Protein AF-A0A1W9H5D0-F1 (afdb_monomer_lite)

Radius of gyration: 13.07 Å; chains: 1; bounding box: 33×30×26 Å

Sequence (103 aa):
MDMHDYDAFMEFVRCRHQYDGGDLEDLYRASGFFLEDDPEKYLEVLRYFNITKREMESFLLM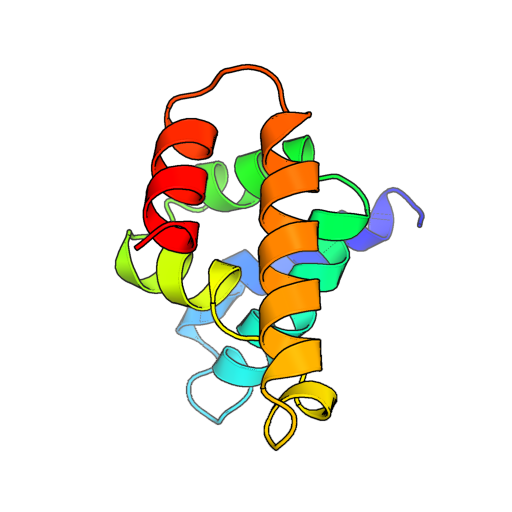LPLSTIDNIDLKKAEINKRITLLQSVKDSELKIQALEMLKK

Secondary structure (DSSP, 8-state):
--HHHHHHHHHHHHTGGG-TTTHHHHHHHHTHHHHHH-HHHHHHHHHHTT--HHHHHHHHH---GGGTT-HHHHHHHHHHHHHHHHHSPP-HHHHHHHHHHT-

Foldseek 3Di:
DDPVVVVVLLVCLLCLVVCPPCVNLVNLAVLLVVCVVAVQVSLVSCVVSVPDLVSLLSNLQSHHPVCVPPPVVSVVSLVSSLVSLVPHPDDPSSVSSNVSSVD

Structure (mmCIF, N/CA/C/O backbone):
data_AF-A0A1W9H5D0-F1
#
_entry.id   AF-A0A1W9H5D0-F1
#
loop_
_atom_site.group_PDB
_atom_site.id
_atom_site.type_symbol
_atom_site.label_atom_id
_atom_site.label_alt_id
_atom_site.label_comp_id
_atom_site.label_asym_id
_atom_site.label_entity_id
_atom_site.label_seq_id
_atom_site.pdbx_PDB_ins_code
_atom_site.Cartn_x
_atom_site.Cartn_y
_atom_site.Cartn_z
_atom_site.occupancy
_atom_site.B_iso_or_equiv
_atom_site.auth_seq_id
_atom_site.auth_comp_id
_atom_site.auth_asym_id
_atom_site.auth_atom_id
_atom_site.pdbx_PDB_model_num
ATOM 1 N N . MET A 1 1 ? -8.890 -11.166 -11.915 1.00 49.50 1 MET A N 1
ATOM 2 C CA . MET A 1 1 ? -8.057 -11.745 -10.855 1.00 49.50 1 MET A CA 1
ATOM 3 C C . MET A 1 1 ? -8.967 -12.662 -10.060 1.00 49.50 1 MET A C 1
ATOM 5 O O . MET A 1 1 ? -10.089 -12.259 -9.767 1.00 49.50 1 MET A O 1
ATOM 9 N N . ASP A 1 2 ? -8.589 -13.928 -9.919 1.00 50.34 2 ASP A N 1
ATOM 10 C CA . ASP A 1 2 ? -9.424 -14.967 -9.299 1.00 50.34 2 ASP A CA 1
ATOM 11 C C . ASP A 1 2 ? -9.157 -14.988 -7.784 1.00 50.34 2 ASP A C 1
ATOM 13 O O . ASP A 1 2 ? -8.151 -14.450 -7.322 1.00 50.34 2 ASP A O 1
ATOM 17 N N . MET A 1 3 ? -10.017 -15.625 -6.986 1.00 55.38 3 MET A N 1
ATOM 18 C CA . MET A 1 3 ? -9.849 -15.712 -5.519 1.00 55.38 3 MET A CA 1
ATOM 19 C C . MET A 1 3 ? -8.444 -16.207 -5.095 1.00 55.38 3 MET A C 1
ATOM 21 O O . MET A 1 3 ? -7.944 -15.825 -4.037 1.00 55.38 3 MET A O 1
ATOM 25 N N . HIS A 1 4 ? -7.796 -16.976 -5.976 1.00 61.62 4 HIS A N 1
ATOM 26 C CA . HIS A 1 4 ? -6.446 -17.529 -5.867 1.00 61.62 4 HIS A CA 1
ATOM 27 C C . HIS A 1 4 ? -5.305 -16.500 -5.822 1.00 61.62 4 HIS A C 1
ATOM 29 O O . HIS A 1 4 ? -4.265 -16.776 -5.223 1.00 61.62 4 HIS A O 1
ATOM 35 N N . ASP A 1 5 ? -5.471 -15.313 -6.408 1.00 68.69 5 ASP A N 1
ATOM 36 C CA . ASP A 1 5 ? -4.382 -14.329 -6.489 1.00 68.69 5 ASP A CA 1
ATOM 37 C C . ASP A 1 5 ? -4.085 -13.695 -5.116 1.00 68.69 5 ASP A C 1
ATOM 39 O O . ASP A 1 5 ? -2.938 -13.395 -4.778 1.00 68.69 5 ASP A O 1
ATOM 43 N N . TYR A 1 6 ? -5.102 -13.583 -4.258 1.00 81.50 6 TYR A N 1
ATOM 44 C CA . TYR A 1 6 ? -4.925 -13.121 -2.880 1.00 81.50 6 TYR A CA 1
ATOM 45 C C . TYR A 1 6 ? -4.414 -14.201 -1.928 1.00 81.50 6 TYR A C 1
ATOM 47 O O . TYR A 1 6 ? -3.790 -13.855 -0.926 1.00 81.50 6 TYR A O 1
ATOM 55 N N . ASP A 1 7 ? -4.639 -15.482 -2.225 1.00 85.12 7 ASP A N 1
ATOM 56 C CA . ASP A 1 7 ? -4.012 -16.572 -1.471 1.00 85.12 7 ASP A CA 1
ATOM 57 C C . ASP A 1 7 ? -2.493 -16.513 -1.652 1.00 85.12 7 ASP A C 1
ATOM 59 O O . ASP A 1 7 ? -1.745 -16.619 -0.679 1.00 85.12 7 ASP A O 1
ATOM 63 N N . ALA A 1 8 ? -2.040 -16.231 -2.880 1.00 84.38 8 ALA A N 1
ATOM 64 C CA . ALA A 1 8 ? -0.636 -15.970 -3.157 1.00 84.38 8 ALA A CA 1
ATOM 65 C C . ALA A 1 8 ? -0.138 -14.745 -2.374 1.00 84.38 8 ALA A C 1
ATOM 67 O O . ALA A 1 8 ? 0.877 -14.841 -1.690 1.00 84.38 8 ALA A O 1
ATOM 68 N N . PHE A 1 9 ? -0.862 -13.618 -2.389 1.00 89.19 9 PHE A N 1
ATOM 69 C CA . PHE A 1 9 ? -0.468 -12.438 -1.607 1.00 89.19 9 PHE A CA 1
ATOM 70 C C . PHE A 1 9 ? -0.363 -12.728 -0.104 1.00 89.19 9 PHE A C 1
ATOM 72 O O . PHE A 1 9 ? 0.620 -12.348 0.531 1.00 89.19 9 PHE A O 1
ATOM 79 N N . MET A 1 10 ? -1.336 -13.438 0.469 1.00 90.06 10 MET A N 1
ATOM 80 C CA . MET A 1 10 ? -1.306 -13.836 1.876 1.00 90.06 10 MET A CA 1
ATOM 81 C C . MET A 1 10 ? -0.102 -14.724 2.190 1.00 90.06 10 MET A C 1
ATOM 83 O O . MET A 1 10 ? 0.581 -14.497 3.189 1.00 90.06 10 MET A O 1
ATOM 87 N N . GLU A 1 11 ? 0.188 -15.700 1.332 1.00 88.06 11 GLU A N 1
ATOM 88 C CA . GLU A 1 11 ? 1.357 -16.569 1.459 1.00 88.06 11 GLU A CA 1
ATOM 89 C C . GLU A 1 11 ? 2.666 -15.769 1.392 1.00 88.06 11 GLU A C 1
ATOM 91 O O . GLU A 1 11 ? 3.562 -15.943 2.222 1.00 88.06 11 GLU A O 1
ATOM 96 N N . PHE A 1 12 ? 2.753 -14.816 0.465 1.00 85.69 12 PHE A N 1
ATOM 97 C CA . PHE A 1 12 ? 3.911 -13.940 0.331 1.00 85.69 12 PHE A CA 1
ATOM 98 C C . PHE A 1 12 ? 4.114 -13.048 1.561 1.00 85.69 12 PHE A C 1
ATOM 100 O O . PHE A 1 12 ? 5.220 -12.979 2.097 1.00 85.69 12 PHE A O 1
ATOM 107 N N . VAL A 1 13 ? 3.057 -12.409 2.069 1.00 88.06 13 VAL A N 1
ATOM 108 C CA . VAL A 1 13 ? 3.140 -11.573 3.278 1.00 88.06 13 VAL A CA 1
ATOM 109 C C . VAL A 1 13 ? 3.485 -12.416 4.510 1.00 88.06 13 VAL A C 1
ATOM 111 O O . VAL A 1 13 ? 4.240 -11.963 5.378 1.00 88.06 13 VAL A O 1
ATOM 114 N N . ARG A 1 14 ? 2.993 -13.657 4.589 1.00 88.44 14 ARG A N 1
ATOM 115 C CA . ARG A 1 14 ? 3.328 -14.601 5.663 1.00 88.44 14 ARG A CA 1
ATOM 116 C C . ARG A 1 14 ? 4.822 -14.913 5.705 1.00 88.44 14 ARG A C 1
ATOM 118 O O . ARG A 1 14 ? 5.418 -14.876 6.780 1.00 88.44 14 ARG A O 1
ATOM 125 N N . CYS A 1 15 ? 5.420 -15.186 4.550 1.00 85.19 15 CYS A N 1
ATOM 126 C CA . CYS A 1 15 ? 6.815 -15.614 4.435 1.00 85.19 15 CYS A CA 1
ATOM 127 C C . CYS A 1 15 ? 7.813 -14.448 4.325 1.00 85.19 15 CYS A C 1
ATOM 129 O O . CYS A 1 15 ? 9.007 -14.683 4.181 1.00 85.19 15 CYS A O 1
ATOM 131 N N . ARG A 1 16 ? 7.361 -13.192 4.461 1.00 85.25 16 ARG A N 1
ATOM 132 C CA . ARG A 1 16 ? 8.175 -11.980 4.238 1.00 85.25 16 ARG A CA 1
ATOM 133 C C . ARG A 1 16 ? 9.523 -11.928 4.969 1.00 85.25 16 ARG A C 1
ATOM 135 O O . ARG A 1 16 ? 10.498 -11.426 4.428 1.00 85.25 16 ARG A O 1
ATOM 142 N N . HIS A 1 17 ? 9.597 -12.482 6.179 1.00 77.94 17 HIS A N 1
ATOM 143 C CA . HIS A 1 17 ? 10.826 -12.506 6.988 1.00 77.94 17 HIS A CA 1
ATOM 144 C C . HIS A 1 17 ? 11.875 -13.509 6.487 1.00 77.94 17 HIS A C 1
ATOM 146 O O . HIS A 1 17 ? 12.972 -13.555 7.028 1.00 77.94 17 HIS A O 1
ATOM 152 N N . GLN A 1 18 ? 11.540 -14.320 5.481 1.00 79.62 18 GLN A N 1
ATOM 153 C CA . GLN A 1 18 ? 12.431 -15.303 4.861 1.00 79.62 18 GLN A CA 1
ATOM 154 C C . GLN A 1 18 ? 13.067 -14.785 3.557 1.00 79.62 18 GLN A C 1
ATOM 156 O O . GLN A 1 18 ? 13.896 -15.476 2.977 1.00 79.62 18 GLN A O 1
ATOM 161 N N . TYR A 1 19 ? 12.695 -13.583 3.100 1.00 70.69 19 TYR A N 1
ATOM 162 C CA . TYR A 1 19 ? 13.092 -13.005 1.808 1.00 70.69 19 TYR A CA 1
ATOM 163 C C . TYR A 1 19 ? 14.287 -12.030 1.896 1.00 70.69 19 TYR A C 1
ATOM 165 O O . TYR A 1 19 ? 14.359 -11.051 1.150 1.00 70.69 19 TYR A O 1
ATOM 173 N N . ASP A 1 20 ? 15.246 -12.255 2.798 1.00 63.25 20 ASP A N 1
ATOM 174 C CA . ASP A 1 20 ? 16.360 -11.320 3.049 1.00 63.25 20 ASP A CA 1
ATOM 175 C C . ASP A 1 20 ? 17.466 -11.299 1.962 1.00 63.25 20 ASP A C 1
ATOM 177 O O . ASP A 1 20 ? 18.444 -10.562 2.091 1.00 63.25 20 ASP A O 1
ATOM 181 N N . GLY A 1 21 ? 17.278 -12.029 0.853 1.00 62.41 21 GLY A N 1
ATOM 182 C CA . GLY A 1 21 ? 18.177 -12.087 -0.312 1.00 62.41 21 GLY A CA 1
ATOM 183 C C . GLY A 1 21 ? 17.878 -11.108 -1.461 1.00 62.41 21 GLY A C 1
ATOM 184 O O . GLY A 1 21 ? 18.508 -11.217 -2.510 1.00 62.41 21 GLY A O 1
ATOM 185 N N . GLY A 1 22 ? 16.935 -10.173 -1.290 1.00 64.56 22 GLY A N 1
ATOM 186 C CA . GLY A 1 22 ? 16.502 -9.205 -2.319 1.00 64.56 22 GLY A CA 1
ATOM 187 C C . GLY A 1 22 ? 15.029 -9.343 -2.718 1.00 64.56 22 GLY A C 1
ATOM 188 O O . GLY A 1 22 ? 14.397 -8.363 -3.110 1.00 64.56 22 GLY A O 1
ATOM 189 N N . ASP A 1 23 ? 14.447 -10.517 -2.484 1.00 77.12 23 ASP A N 1
ATOM 190 C CA . ASP A 1 23 ? 13.047 -10.823 -2.798 1.00 77.12 23 ASP A CA 1
ATOM 191 C C . ASP A 1 23 ? 12.056 -9.969 -1.986 1.00 77.12 23 ASP A C 1
ATOM 193 O O . ASP A 1 23 ? 10.923 -9.738 -2.407 1.00 77.12 23 ASP A O 1
ATOM 197 N N . LEU A 1 24 ? 12.476 -9.456 -0.823 1.00 83.75 24 LEU A N 1
ATOM 198 C CA . LEU A 1 24 ? 11.635 -8.615 0.026 1.00 83.75 24 LEU A CA 1
ATOM 199 C C . LEU A 1 24 ? 11.376 -7.230 -0.586 1.00 83.75 24 LEU A C 1
ATOM 201 O O . LEU A 1 24 ? 10.279 -6.691 -0.446 1.00 83.75 24 LEU A O 1
ATOM 205 N N . GLU A 1 25 ? 12.358 -6.643 -1.275 1.00 85.81 25 GLU A N 1
ATOM 206 C CA . GLU A 1 25 ? 12.147 -5.366 -1.968 1.00 85.81 25 GLU A CA 1
ATOM 207 C C . GLU A 1 25 ? 11.214 -5.541 -3.164 1.00 85.81 25 GLU A C 1
ATO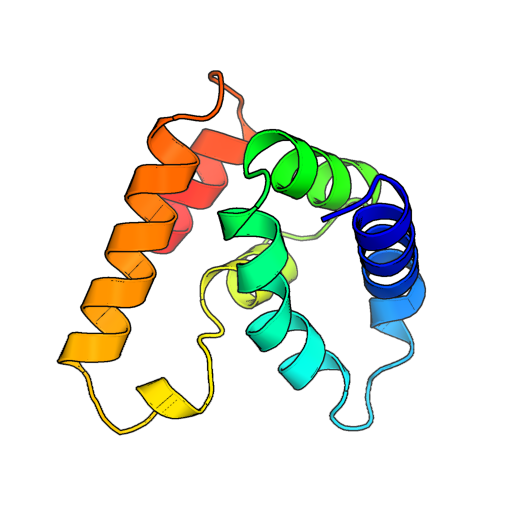M 209 O O . GLU A 1 25 ? 10.295 -4.740 -3.359 1.00 85.81 25 GLU A O 1
ATOM 214 N N . ASP A 1 26 ? 11.411 -6.614 -3.928 1.00 86.06 26 ASP A N 1
ATOM 215 C CA . ASP A 1 26 ? 10.546 -6.957 -5.052 1.00 86.06 26 ASP A CA 1
ATOM 216 C C . ASP A 1 26 ? 9.118 -7.243 -4.583 1.00 86.06 26 ASP A C 1
ATOM 218 O O . ASP A 1 26 ? 8.165 -6.763 -5.204 1.00 86.06 26 ASP A O 1
ATOM 222 N N . LEU A 1 27 ? 8.957 -7.906 -3.431 1.00 87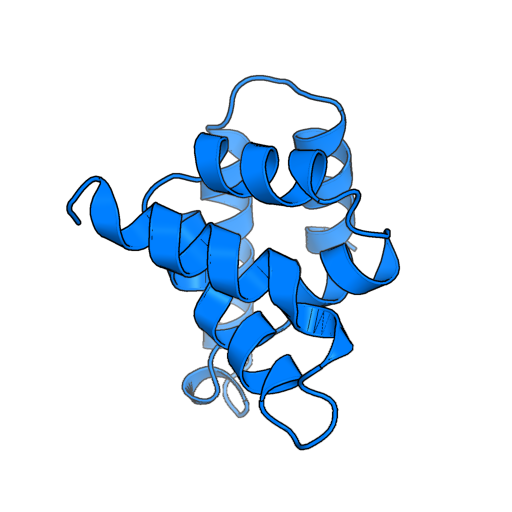.12 27 LEU A N 1
ATOM 223 C CA . LEU A 1 27 ? 7.662 -8.079 -2.777 1.00 87.12 27 LEU A CA 1
ATOM 224 C C . LEU A 1 27 ? 6.989 -6.732 -2.514 1.00 87.12 27 LEU A C 1
ATOM 226 O O . LEU A 1 27 ? 5.833 -6.537 -2.894 1.00 87.12 27 LEU A O 1
ATOM 230 N N . TYR A 1 28 ? 7.686 -5.792 -1.873 1.00 90.88 28 TYR A N 1
ATOM 231 C CA . TYR A 1 28 ? 7.100 -4.491 -1.557 1.00 90.88 28 TYR A CA 1
ATOM 232 C C . TYR A 1 28 ? 6.702 -3.722 -2.820 1.00 90.88 28 TYR A C 1
ATOM 234 O O . TYR A 1 28 ? 5.595 -3.181 -2.874 1.00 90.88 28 TYR A O 1
ATOM 242 N N . ARG A 1 29 ? 7.541 -3.735 -3.865 1.00 89.81 29 ARG A N 1
ATOM 243 C CA . ARG A 1 29 ? 7.232 -3.083 -5.150 1.00 89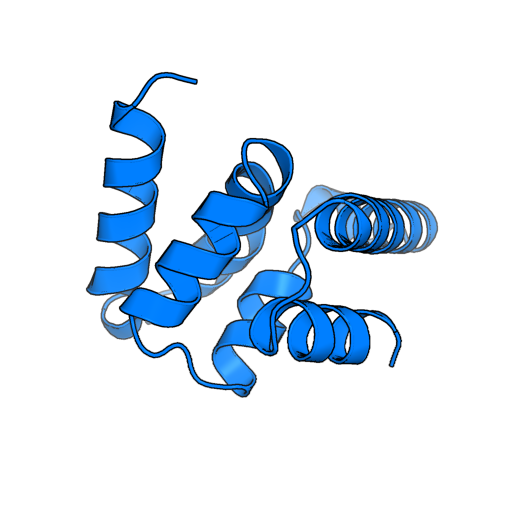.81 29 ARG A CA 1
ATOM 244 C C . ARG A 1 29 ? 6.030 -3.713 -5.846 1.00 89.81 29 ARG A C 1
ATOM 246 O O . ARG A 1 29 ? 5.163 -2.985 -6.329 1.00 89.81 29 ARG A O 1
ATOM 253 N N . ALA A 1 30 ? 5.974 -5.044 -5.890 1.00 88.81 30 ALA A N 1
ATOM 254 C CA . ALA A 1 30 ? 4.894 -5.790 -6.529 1.00 88.81 30 ALA A CA 1
ATOM 255 C C . ALA A 1 30 ? 3.581 -5.706 -5.740 1.00 88.81 30 ALA A C 1
ATOM 257 O O . ALA A 1 30 ? 2.504 -5.797 -6.325 1.00 88.81 30 ALA A O 1
ATOM 258 N N . SER A 1 31 ? 3.648 -5.477 -4.426 1.00 91.06 31 SER A N 1
ATOM 259 C CA . SER A 1 31 ? 2.461 -5.438 -3.570 1.00 91.06 31 SER A CA 1
ATOM 260 C C . SER A 1 31 ? 1.419 -4.396 -4.000 1.00 91.06 31 SER A C 1
ATOM 262 O O . SER A 1 31 ? 0.229 -4.580 -3.752 1.00 91.06 31 SER A O 1
ATOM 264 N N . GLY A 1 32 ? 1.855 -3.333 -4.688 1.00 91.88 32 GLY A N 1
ATOM 265 C CA . GLY A 1 32 ? 0.978 -2.298 -5.229 1.00 91.88 32 GLY A CA 1
ATOM 266 C C . GLY A 1 32 ? -0.098 -2.844 -6.169 1.00 91.88 32 GLY A C 1
ATOM 267 O O . GLY A 1 32 ? -1.204 -2.318 -6.165 1.00 91.88 32 GLY A O 1
ATOM 268 N N . PHE A 1 33 ? 0.165 -3.938 -6.893 1.00 92.12 33 PHE A N 1
ATOM 269 C CA . PHE A 1 33 ? -0.840 -4.567 -7.755 1.00 92.12 33 PHE A CA 1
ATOM 270 C C . PHE A 1 33 ? -2.057 -5.069 -6.970 1.00 92.12 33 PHE A C 1
ATOM 272 O O . PHE A 1 33 ? -3.182 -4.911 -7.429 1.00 92.12 33 PHE A O 1
ATOM 279 N N . PHE A 1 34 ? -1.853 -5.610 -5.766 1.00 93.88 34 PHE A N 1
ATOM 280 C CA . PHE A 1 34 ? -2.958 -6.056 -4.913 1.00 93.88 34 PHE A CA 1
ATOM 281 C C . PHE A 1 34 ? -3.741 -4.865 -4.351 1.00 93.88 34 PHE A C 1
ATOM 283 O O . PHE A 1 34 ? -4.963 -4.902 -4.292 1.00 93.88 34 PHE A O 1
ATOM 290 N N . LEU A 1 35 ? -3.061 -3.763 -4.014 1.00 94.56 35 LEU A N 1
ATOM 291 C CA . LEU A 1 35 ? -3.737 -2.526 -3.613 1.00 94.56 35 LEU A CA 1
ATOM 292 C C . LEU A 1 35 ? -4.630 -1.959 -4.734 1.00 94.56 35 LEU A C 1
ATOM 294 O O . LEU A 1 35 ? -5.671 -1.374 -4.446 1.00 94.56 35 LEU A O 1
ATOM 298 N N . GLU A 1 36 ? -4.221 -2.105 -5.994 1.00 93.31 36 GLU A N 1
ATOM 299 C CA . GLU A 1 36 ? -5.009 -1.677 -7.156 1.00 93.31 36 GLU A CA 1
ATOM 300 C C . GLU A 1 36 ? -6.212 -2.572 -7.448 1.00 93.31 36 GLU A C 1
ATOM 302 O O . GLU A 1 36 ? -7.237 -2.063 -7.899 1.00 93.31 36 GLU A O 1
ATOM 307 N N . ASP A 1 37 ? -6.077 -3.876 -7.211 1.00 92.88 37 ASP A N 1
ATOM 308 C CA . ASP A 1 37 ? -7.132 -4.861 -7.449 1.00 92.88 37 ASP A CA 1
ATOM 309 C C . ASP A 1 37 ? -8.230 -4.782 -6.377 1.00 92.88 37 ASP A C 1
ATOM 311 O O . ASP A 1 37 ? -9.403 -4.601 -6.705 1.00 92.88 37 ASP A O 1
ATOM 315 N N . ASP A 1 38 ? -7.853 -4.845 -5.093 1.00 94.06 38 ASP A N 1
ATOM 316 C CA . ASP A 1 38 ? -8.787 -4.745 -3.967 1.00 94.06 38 ASP A CA 1
ATOM 317 C C . ASP A 1 38 ? -8.142 -4.042 -2.750 1.00 94.06 38 ASP A C 1
ATOM 319 O O . ASP A 1 38 ? -7.508 -4.674 -1.889 1.00 94.06 38 ASP A O 1
ATOM 323 N N . PRO A 1 39 ? -8.315 -2.714 -2.617 1.00 94.12 39 PRO A N 1
ATOM 324 C CA . PRO A 1 39 ? -7.681 -1.957 -1.548 1.00 94.12 39 PRO A CA 1
ATOM 325 C C . PRO A 1 39 ? -8.239 -2.287 -0.154 1.00 94.12 39 PRO A C 1
ATOM 327 O O . PRO A 1 39 ? -7.517 -2.124 0.832 1.00 94.12 39 PRO A O 1
ATOM 330 N N . GLU A 1 40 ? -9.483 -2.771 -0.040 1.00 94.12 40 GLU A N 1
ATOM 331 C CA . GLU A 1 40 ? -10.033 -3.235 1.242 1.00 94.12 40 GLU A CA 1
ATOM 332 C C . GLU A 1 40 ? -9.315 -4.509 1.680 1.00 94.12 40 GLU A C 1
ATOM 334 O O . GLU A 1 40 ? -8.701 -4.542 2.752 1.00 94.12 40 GLU A O 1
ATOM 339 N N . LYS A 1 41 ? -9.301 -5.527 0.818 1.00 93.00 41 LYS A N 1
ATOM 340 C CA . LYS A 1 41 ? -8.667 -6.810 1.126 1.00 93.00 41 LYS A CA 1
ATOM 341 C C . LYS A 1 41 ? -7.157 -6.678 1.310 1.00 93.00 41 LYS A C 1
ATOM 343 O O . LYS A 1 41 ? -6.577 -7.357 2.155 1.00 93.00 41 LYS A O 1
ATOM 348 N N . TYR A 1 42 ? -6.512 -5.770 0.578 1.00 94.81 42 TYR A N 1
ATOM 349 C CA . TYR A 1 42 ? -5.096 -5.452 0.767 1.00 94.81 42 TYR A CA 1
ATOM 350 C C . TYR A 1 42 ? -4.804 -5.023 2.212 1.00 94.81 42 TYR A C 1
ATOM 352 O O . TYR A 1 42 ? -3.950 -5.606 2.881 1.00 94.81 42 TYR A O 1
ATOM 360 N N . LEU A 1 43 ? -5.563 -4.050 2.724 1.00 94.00 43 LEU A N 1
ATOM 361 C CA . LEU A 1 43 ? -5.425 -3.577 4.102 1.00 94.00 43 LEU A CA 1
ATOM 362 C C . LEU A 1 43 ? -5.771 -4.670 5.121 1.00 94.00 43 LEU A C 1
ATOM 364 O O . LEU A 1 43 ? -5.108 -4.779 6.154 1.00 94.00 43 LEU A O 1
ATOM 368 N N . GLU A 1 44 ? -6.771 -5.506 4.842 1.00 92.69 44 GLU A N 1
ATOM 369 C CA . GLU A 1 44 ? -7.115 -6.635 5.709 1.00 92.69 44 GLU A CA 1
ATOM 370 C C . GLU A 1 44 ? -5.975 -7.644 5.843 1.00 92.69 44 GLU A C 1
ATOM 372 O O . GLU A 1 44 ? -5.691 -8.077 6.962 1.00 92.69 44 GLU A O 1
ATOM 377 N N . VAL A 1 45 ? -5.287 -7.970 4.745 1.00 93.12 45 VAL A N 1
ATOM 378 C CA . VAL A 1 45 ? -4.119 -8.862 4.756 1.00 93.12 45 VAL A CA 1
ATOM 379 C C . VAL A 1 45 ? -2.992 -8.265 5.599 1.00 93.12 45 VAL A C 1
ATOM 381 O O . VAL A 1 45 ? -2.451 -8.945 6.473 1.00 93.12 45 VAL A O 1
ATOM 384 N N . LEU A 1 46 ? -2.667 -6.982 5.407 1.00 92.62 46 LEU A N 1
ATOM 385 C CA . LEU A 1 46 ? -1.611 -6.330 6.191 1.00 92.62 46 LEU A CA 1
ATOM 386 C C . LEU A 1 46 ? -1.961 -6.273 7.687 1.00 92.62 46 LEU A C 1
ATOM 388 O O . LEU A 1 46 ? -1.107 -6.521 8.542 1.00 92.62 46 LEU A O 1
ATOM 392 N N . ARG A 1 47 ? -3.232 -6.026 8.022 1.00 91.31 47 ARG A N 1
ATOM 393 C CA . ARG A 1 47 ? -3.714 -6.096 9.408 1.00 91.31 47 ARG A CA 1
ATOM 394 C C . ARG A 1 47 ? -3.588 -7.508 9.975 1.00 91.31 47 ARG A C 1
ATOM 396 O O . ARG A 1 47 ? -3.108 -7.670 11.092 1.00 91.31 47 ARG A O 1
ATOM 403 N N . TYR A 1 48 ? -4.013 -8.520 9.220 1.00 92.94 48 TYR A N 1
ATOM 404 C CA . TYR A 1 48 ? -4.023 -9.917 9.656 1.00 92.94 48 TYR A CA 1
ATOM 405 C C . TYR A 1 48 ? -2.620 -10.424 10.022 1.00 92.94 48 TYR A C 1
ATOM 407 O O . TYR A 1 48 ? -2.450 -11.114 11.026 1.00 92.94 48 TYR A O 1
ATOM 415 N N . PHE A 1 49 ? -1.597 -10.025 9.262 1.00 92.00 49 PHE A N 1
ATOM 416 C CA . PHE A 1 49 ? -0.209 -10.433 9.498 1.00 92.00 49 PHE A CA 1
ATOM 417 C C . PHE A 1 49 ? 0.579 -9.528 10.459 1.00 92.00 49 PHE A C 1
ATOM 419 O O . PHE A 1 49 ? 1.805 -9.672 10.557 1.00 92.00 49 PHE A O 1
ATOM 426 N N . ASN A 1 50 ? -0.107 -8.632 11.183 1.00 89.69 50 ASN A N 1
ATOM 427 C CA . ASN A 1 50 ? 0.475 -7.691 12.146 1.00 89.69 50 ASN A CA 1
ATOM 428 C C . ASN A 1 50 ? 1.676 -6.928 11.568 1.00 89.69 50 ASN A C 1
ATOM 430 O O . ASN A 1 50 ? 2.747 -6.866 12.176 1.00 89.69 50 ASN A O 1
ATOM 434 N N . ILE A 1 51 ? 1.505 -6.393 10.359 1.00 90.50 51 ILE A N 1
ATOM 435 C CA . ILE A 1 51 ? 2.538 -5.620 9.675 1.00 90.50 51 ILE A CA 1
ATOM 436 C C . ILE A 1 51 ? 2.898 -4.392 10.510 1.00 90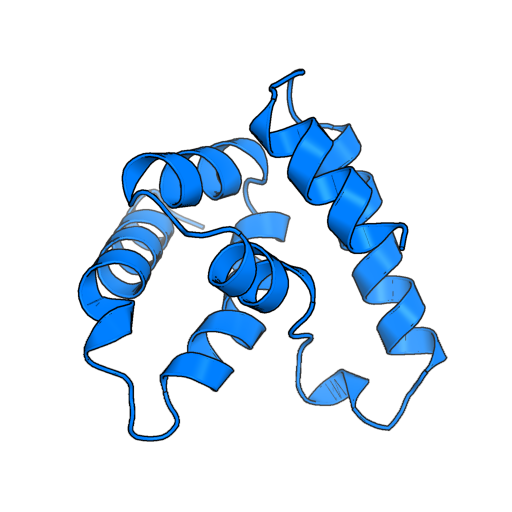.50 51 ILE A C 1
ATOM 438 O O . ILE A 1 51 ? 2.041 -3.609 10.919 1.00 90.50 51 ILE A O 1
ATOM 442 N N . THR A 1 52 ? 4.189 -4.241 10.793 1.00 91.19 52 THR A N 1
ATOM 443 C CA . THR A 1 52 ? 4.705 -3.109 11.558 1.00 91.19 52 THR A CA 1
ATOM 444 C C . THR A 1 52 ? 4.610 -1.827 10.743 1.00 91.19 52 THR A C 1
ATOM 446 O O . THR A 1 52 ? 4.580 -1.839 9.514 1.00 91.19 52 THR A O 1
ATOM 449 N N . LYS A 1 53 ? 4.662 -0.679 11.422 1.00 90.50 53 LYS A N 1
ATOM 450 C CA . LYS A 1 53 ? 4.650 0.634 10.766 1.00 90.50 53 LYS A CA 1
ATOM 451 C C . LYS A 1 53 ? 5.712 0.770 9.661 1.00 90.50 53 LYS A C 1
ATOM 453 O O . LYS A 1 53 ? 5.420 1.293 8.595 1.00 90.50 53 LYS A O 1
ATOM 458 N N . ARG A 1 54 ? 6.932 0.285 9.911 1.00 90.19 54 ARG A N 1
ATOM 459 C CA . ARG A 1 54 ? 8.052 0.365 8.958 1.00 90.19 54 ARG A CA 1
ATOM 460 C C . ARG A 1 54 ? 7.840 -0.534 7.737 1.00 90.19 54 ARG A C 1
ATOM 462 O O . ARG A 1 54 ? 8.183 -0.160 6.618 1.00 90.19 54 ARG A O 1
ATOM 469 N N . GLU A 1 55 ? 7.285 -1.723 7.946 1.00 91.12 55 GLU A N 1
ATOM 470 C CA . GLU A 1 55 ? 6.917 -2.610 6.842 1.00 91.12 55 GLU A CA 1
ATOM 471 C C . GLU A 1 55 ? 5.769 -1.996 6.032 1.00 91.12 55 GLU A C 1
ATOM 473 O O . GLU A 1 55 ? 5.845 -1.975 4.810 1.00 91.12 55 GLU A O 1
ATOM 478 N N . MET A 1 56 ? 4.762 -1.412 6.692 1.00 92.75 56 MET A N 1
ATOM 479 C CA . MET A 1 56 ? 3.657 -0.704 6.036 1.00 92.75 56 MET A CA 1
ATOM 480 C C . MET A 1 56 ? 4.163 0.436 5.143 1.00 92.75 56 MET A C 1
ATOM 482 O O . MET A 1 56 ? 3.731 0.567 4.002 1.00 92.75 56 MET A O 1
ATOM 486 N N . GLU A 1 57 ? 5.125 1.227 5.626 1.00 93.38 57 GLU A N 1
ATOM 487 C CA . GLU A 1 57 ? 5.795 2.249 4.814 1.00 93.38 57 GLU A CA 1
ATOM 488 C C . GLU A 1 57 ? 6.464 1.631 3.579 1.00 93.38 57 GLU A C 1
ATOM 490 O O . GLU A 1 57 ? 6.354 2.178 2.487 1.00 93.38 57 GLU A O 1
ATOM 495 N N . SER A 1 58 ? 7.098 0.465 3.715 1.00 93.06 58 SER A N 1
ATOM 496 C CA . SER A 1 58 ? 7.737 -0.223 2.586 1.00 93.06 58 SER A CA 1
ATOM 497 C C . SER A 1 58 ? 6.703 -0.706 1.561 1.00 93.06 58 SER A C 1
ATOM 499 O O . SER A 1 58 ? 6.834 -0.402 0.378 1.00 93.06 58 SER A O 1
ATOM 501 N N . PHE A 1 59 ? 5.628 -1.354 2.017 1.00 93.69 59 PHE A N 1
ATOM 502 C CA . PHE A 1 59 ? 4.488 -1.774 1.195 1.00 93.69 59 PHE A CA 1
ATOM 503 C C . PHE A 1 59 ? 3.853 -0.604 0.419 1.00 93.69 59 PHE A C 1
ATOM 505 O O . PHE A 1 59 ? 3.528 -0.728 -0.761 1.00 93.69 59 PHE A O 1
ATOM 512 N N . LEU A 1 60 ? 3.713 0.559 1.059 1.00 94.31 60 LEU A N 1
ATOM 513 C CA . LEU A 1 60 ? 3.036 1.715 0.472 1.00 94.31 60 LEU A CA 1
ATOM 514 C C . LEU A 1 60 ? 3.943 2.616 -0.375 1.00 94.31 60 LEU A C 1
ATOM 516 O O . LEU A 1 60 ? 3.447 3.236 -1.317 1.00 94.31 60 LEU A O 1
ATOM 520 N N . LEU A 1 61 ? 5.239 2.710 -0.067 1.00 93.12 61 LEU A N 1
ATOM 521 C CA . LEU A 1 61 ? 6.158 3.673 -0.692 1.00 93.12 61 LEU A CA 1
ATOM 522 C C . LEU A 1 61 ? 7.141 3.041 -1.677 1.00 93.12 61 LEU A C 1
ATOM 524 O O . LEU A 1 61 ? 7.703 3.761 -2.505 1.00 93.12 61 LEU A O 1
ATOM 528 N N . MET A 1 62 ? 7.359 1.723 -1.636 1.00 92.94 62 MET A N 1
ATOM 529 C CA . MET A 1 62 ? 8.129 1.069 -2.690 1.00 92.94 62 MET A CA 1
ATOM 530 C C . MET A 1 62 ? 7.286 0.980 -3.962 1.00 92.94 62 MET A C 1
ATOM 532 O O . MET A 1 62 ? 6.284 0.268 -4.050 1.00 92.94 62 MET A O 1
ATOM 536 N N . LEU A 1 63 ? 7.697 1.765 -4.953 1.00 93.44 63 LEU A N 1
ATOM 537 C CA . LEU A 1 63 ? 7.037 1.873 -6.248 1.00 93.44 63 LEU A CA 1
ATOM 538 C C . LEU A 1 63 ? 7.683 0.932 -7.277 1.00 93.44 63 LEU A C 1
ATOM 540 O O . LEU A 1 63 ? 8.851 0.552 -7.110 1.00 93.44 63 LEU A O 1
ATOM 544 N N . PRO A 1 64 ? 6.983 0.590 -8.374 1.00 91.81 64 PRO A N 1
ATOM 545 C CA . PRO A 1 64 ? 7.555 -0.204 -9.458 1.00 91.81 64 PRO A CA 1
ATOM 546 C C . PRO A 1 64 ? 8.879 0.373 -9.978 1.00 91.81 64 PRO A C 1
ATOM 548 O O . PRO A 1 64 ? 9.051 1.595 -10.037 1.00 91.81 64 PRO A O 1
ATOM 551 N N . LEU A 1 65 ? 9.806 -0.497 -10.399 1.00 90.38 65 LEU A N 1
ATOM 552 C CA . LEU A 1 65 ? 11.128 -0.094 -10.911 1.00 90.38 65 LEU A CA 1
ATOM 553 C C . LEU A 1 65 ? 11.032 0.891 -12.085 1.00 90.38 65 LEU A C 1
ATOM 555 O O . LEU A 1 65 ? 11.862 1.788 -12.208 1.00 90.38 65 LEU A O 1
ATOM 559 N N . SER A 1 66 ? 9.974 0.784 -12.894 1.00 89.88 66 SER A N 1
ATOM 560 C CA . SER A 1 66 ? 9.683 1.691 -14.012 1.00 89.88 66 SER A CA 1
ATOM 561 C C . SER A 1 66 ? 9.540 3.163 -13.602 1.00 89.88 66 SER A C 1
ATOM 563 O O . SER A 1 66 ? 9.632 4.048 -14.448 1.00 89.88 66 SER A O 1
ATOM 565 N N . THR A 1 67 ? 9.330 3.442 -12.314 1.00 91.50 67 THR A N 1
ATOM 566 C CA . THR A 1 67 ? 9.182 4.803 -11.786 1.00 91.50 67 THR A CA 1
ATOM 567 C C . THR A 1 67 ? 10.495 5.408 -11.273 1.00 91.50 67 THR A C 1
ATOM 569 O O . THR A 1 67 ? 10.518 6.603 -10.996 1.00 91.50 67 THR A O 1
ATOM 572 N N . ILE A 1 68 ? 11.593 4.642 -11.138 1.00 87.94 68 ILE A N 1
ATOM 573 C CA . ILE A 1 68 ? 12.817 5.057 -10.412 1.00 87.94 68 ILE A CA 1
ATOM 574 C C . ILE A 1 68 ? 13.376 6.406 -10.879 1.00 87.94 68 ILE A C 1
ATOM 576 O O . ILE A 1 68 ? 13.644 7.262 -10.031 1.00 87.94 68 ILE A O 1
ATOM 580 N N . ASP A 1 69 ? 13.476 6.617 -12.189 1.00 92.19 69 ASP A N 1
ATOM 581 C CA . ASP A 1 69 ? 14.089 7.817 -12.773 1.00 92.19 69 ASP A CA 1
ATOM 582 C C . ASP A 1 69 ? 13.068 8.878 -13.206 1.00 92.19 69 ASP A C 1
ATOM 584 O O . ASP A 1 69 ? 13.433 9.919 -13.750 1.00 92.19 69 ASP A O 1
ATOM 588 N N . ASN A 1 70 ? 11.774 8.647 -12.961 1.00 95.50 70 ASN A N 1
ATOM 589 C CA . ASN A 1 70 ? 10.712 9.547 -13.393 1.00 95.50 70 ASN A CA 1
ATOM 590 C C . ASN A 1 70 ? 9.873 10.027 -12.206 1.00 95.50 70 ASN A C 1
ATOM 592 O O . ASN A 1 70 ? 8.954 9.352 -11.738 1.00 95.50 70 ASN A O 1
ATOM 596 N N . ILE A 1 71 ? 10.182 11.236 -11.739 1.00 93.81 71 ILE A N 1
ATOM 597 C CA . ILE A 1 71 ? 9.505 11.859 -10.598 1.00 93.81 71 ILE A CA 1
ATOM 598 C C . ILE A 1 71 ? 8.000 12.053 -10.822 1.00 93.81 71 ILE A C 1
ATOM 600 O O . ILE A 1 71 ? 7.227 11.941 -9.871 1.00 93.81 71 ILE A O 1
ATOM 604 N N . ASP A 1 72 ? 7.571 12.304 -12.057 1.00 95.69 72 ASP A N 1
ATOM 605 C CA . ASP A 1 72 ? 6.159 12.516 -12.370 1.00 95.69 72 ASP A CA 1
ATOM 606 C C . ASP A 1 72 ? 5.387 11.198 -12.320 1.00 95.69 72 ASP A C 1
ATOM 608 O O . ASP A 1 72 ? 4.299 11.150 -11.747 1.00 95.69 72 ASP A O 1
ATOM 612 N N . LEU A 1 73 ? 5.986 10.102 -12.802 1.00 95.38 73 LEU A N 1
ATOM 613 C CA . LEU A 1 73 ? 5.415 8.763 -12.641 1.00 95.38 73 LEU A CA 1
ATOM 614 C C . LEU A 1 73 ? 5.351 8.346 -11.169 1.00 95.38 73 LEU A C 1
ATOM 616 O O . LEU A 1 73 ? 4.335 7.797 -10.751 1.00 95.38 73 LEU A O 1
ATOM 620 N N . LYS A 1 74 ? 6.370 8.665 -10.356 1.00 94.19 74 LYS A N 1
ATOM 621 C CA . LYS A 1 74 ? 6.310 8.412 -8.903 1.00 94.19 74 LYS A CA 1
ATOM 622 C C . LYS A 1 74 ? 5.134 9.134 -8.253 1.00 94.19 74 LYS A C 1
ATOM 624 O O . LYS A 1 74 ? 4.383 8.532 -7.493 1.00 94.19 74 LYS A O 1
ATOM 629 N N . LYS A 1 75 ? 4.957 10.422 -8.562 1.00 94.56 75 LYS A N 1
ATOM 630 C CA . LYS A 1 75 ? 3.838 11.220 -8.039 1.00 94.56 75 LYS A CA 1
ATOM 631 C C . LYS A 1 75 ? 2.492 10.669 -8.493 1.00 94.56 75 LYS A C 1
ATOM 633 O O . LYS A 1 75 ? 1.574 10.587 -7.684 1.00 94.56 75 LYS A O 1
ATOM 638 N N . ALA A 1 76 ? 2.372 10.297 -9.766 1.00 95.50 76 ALA A N 1
ATOM 639 C CA . ALA A 1 76 ? 1.151 9.715 -10.309 1.00 95.50 76 ALA A CA 1
ATOM 640 C C . ALA A 1 76 ? 0.782 8.413 -9.583 1.00 95.50 76 ALA A C 1
ATOM 642 O O . ALA A 1 76 ? -0.367 8.244 -9.184 1.00 95.50 76 ALA A O 1
ATOM 643 N N . GLU A 1 77 ? 1.765 7.547 -9.342 1.00 95.50 77 GLU A N 1
ATOM 644 C CA . GLU A 1 77 ? 1.576 6.277 -8.644 1.00 95.50 77 GLU A CA 1
ATOM 645 C C . GLU A 1 77 ? 1.168 6.478 -7.175 1.00 95.50 77 GLU A C 1
ATOM 647 O O . GLU A 1 77 ? 0.193 5.889 -6.711 1.00 95.50 77 GLU A O 1
ATOM 652 N N . ILE A 1 78 ? 1.831 7.382 -6.448 1.00 95.38 78 ILE A N 1
ATOM 653 C CA . ILE A 1 78 ? 1.441 7.729 -5.071 1.00 95.38 78 ILE A CA 1
ATOM 654 C C . ILE A 1 78 ? 0.020 8.301 -5.027 1.00 95.38 78 ILE A C 1
ATOM 656 O O . ILE A 1 78 ? -0.791 7.879 -4.201 1.00 95.38 78 ILE A O 1
ATOM 660 N N . ASN A 1 79 ? -0.317 9.217 -5.936 1.00 96.06 79 ASN A N 1
ATOM 661 C CA . ASN A 1 79 ? -1.660 9.792 -6.008 1.00 96.06 79 ASN A CA 1
ATOM 662 C C . ASN A 1 79 ? -2.719 8.727 -6.307 1.00 96.06 79 ASN A C 1
ATOM 664 O O . ASN A 1 79 ? -3.774 8.728 -5.676 1.00 96.06 79 ASN A O 1
ATOM 668 N N . LYS A 1 80 ? -2.423 7.786 -7.209 1.00 95.88 80 LYS A N 1
ATOM 669 C CA . LYS A 1 80 ? -3.291 6.642 -7.503 1.00 95.88 80 LYS A CA 1
ATOM 670 C C . LYS A 1 80 ? -3.551 5.813 -6.244 1.00 95.88 80 LYS A C 1
ATOM 672 O O . LYS A 1 80 ? -4.710 5.569 -5.914 1.00 95.88 80 LYS A O 1
ATOM 677 N N . ARG A 1 81 ? -2.502 5.459 -5.492 1.00 96.25 81 ARG A N 1
ATOM 678 C CA . ARG A 1 81 ? -2.621 4.727 -4.216 1.00 96.25 81 ARG A CA 1
ATOM 679 C C . ARG A 1 81 ? -3.459 5.491 -3.188 1.00 96.25 81 ARG A C 1
ATOM 681 O O . ARG A 1 81 ? -4.325 4.899 -2.549 1.00 96.25 81 ARG A O 1
ATOM 688 N N . ILE A 1 82 ? -3.265 6.808 -3.063 1.00 96.75 82 ILE A N 1
ATOM 689 C CA . ILE A 1 82 ? -4.084 7.667 -2.191 1.00 96.75 82 ILE A CA 1
ATOM 690 C C . ILE A 1 82 ? -5.559 7.607 -2.601 1.00 96.75 82 ILE A C 1
ATOM 692 O O . ILE A 1 82 ? -6.415 7.414 -1.739 1.00 96.75 82 ILE A O 1
ATOM 696 N N . THR A 1 83 ? -5.868 7.754 -3.892 1.00 96.81 83 THR A N 1
ATOM 697 C CA . THR A 1 83 ? -7.249 7.699 -4.395 1.00 96.81 83 THR A CA 1
ATOM 698 C C . THR A 1 83 ? -7.899 6.343 -4.120 1.00 96.81 83 THR A C 1
ATOM 700 O O . THR A 1 83 ? -9.039 6.303 -3.658 1.00 96.81 83 THR A O 1
ATOM 703 N N . LEU A 1 84 ? -7.172 5.242 -4.326 1.00 96.25 84 LEU A N 1
ATOM 704 C CA . LEU A 1 84 ? -7.657 3.895 -4.012 1.00 96.25 84 LEU A CA 1
ATOM 705 C C . LEU A 1 84 ? -7.973 3.755 -2.519 1.00 96.25 84 LEU A C 1
ATOM 707 O O . LEU A 1 84 ? -9.088 3.388 -2.150 1.00 96.25 84 LEU A O 1
ATOM 711 N N . LEU A 1 85 ? -7.043 4.148 -1.648 1.00 95.81 85 LEU A N 1
ATOM 712 C CA . LEU A 1 85 ? -7.230 4.092 -0.196 1.00 95.81 85 LEU A CA 1
ATOM 713 C C . LEU A 1 85 ? -8.355 5.005 0.302 1.00 95.81 85 LEU A C 1
ATOM 715 O O . LEU A 1 85 ? -9.014 4.679 1.285 1.00 95.81 85 LEU A O 1
ATOM 719 N N . GLN A 1 86 ? -8.619 6.132 -0.362 1.00 95.56 86 GLN A N 1
ATOM 720 C CA . GLN A 1 86 ? -9.757 6.993 -0.027 1.00 95.56 86 GLN A CA 1
ATOM 721 C C . GLN A 1 86 ? -11.107 6.297 -0.241 1.00 95.56 86 GLN A C 1
ATOM 723 O O . GLN A 1 86 ? -12.048 6.614 0.489 1.00 95.56 86 GLN A O 1
ATOM 728 N N . SER A 1 87 ? -11.187 5.353 -1.187 1.00 93.62 87 SER A N 1
ATOM 729 C CA . SER A 1 87 ? -12.411 4.603 -1.506 1.00 93.62 87 SER A CA 1
ATOM 730 C C . SER A 1 87 ? -12.724 3.456 -0.536 1.00 93.62 87 SER A C 1
ATOM 732 O O . SER A 1 87 ? -13.874 3.034 -0.448 1.00 93.62 87 SER A O 1
ATOM 734 N N . VAL A 1 88 ? -11.732 2.998 0.234 1.00 94.56 88 VAL A N 1
ATOM 735 C CA . VAL A 1 88 ? -11.894 1.982 1.290 1.00 94.56 88 VAL A CA 1
ATOM 736 C C . VAL A 1 88 ? -12.806 2.529 2.390 1.00 94.56 88 VAL A C 1
ATOM 738 O O . VAL A 1 88 ? -12.707 3.709 2.749 1.00 94.56 88 VAL A O 1
ATOM 741 N N . LYS A 1 89 ? -13.661 1.686 2.984 1.00 91.00 89 LYS A N 1
ATOM 742 C CA . LYS A 1 89 ? -14.393 2.045 4.210 1.00 91.00 89 LYS A CA 1
ATOM 743 C C . LYS A 1 89 ? -13.460 2.563 5.303 1.00 91.00 89 LYS A C 1
ATOM 745 O O . LYS A 1 89 ? -12.307 2.143 5.437 1.00 91.00 89 LYS A O 1
ATOM 750 N N . ASP A 1 90 ? -13.979 3.492 6.100 1.00 86.00 90 ASP A N 1
ATOM 751 C CA . ASP A 1 90 ? -13.198 4.108 7.163 1.00 86.00 90 ASP A CA 1
ATOM 752 C C . ASP A 1 90 ? -12.723 3.071 8.180 1.00 86.00 90 ASP A C 1
ATOM 754 O O . ASP A 1 90 ? -13.498 2.324 8.777 1.00 86.00 90 ASP A O 1
ATOM 758 N N . SER A 1 91 ? -11.406 3.033 8.351 1.00 88.56 91 SER A N 1
ATOM 759 C CA . SER A 1 91 ? -10.706 2.182 9.297 1.00 88.56 91 SER A CA 1
ATOM 760 C C . SER A 1 91 ? -9.461 2.907 9.793 1.00 88.56 91 SER A C 1
ATOM 762 O O . SER A 1 91 ? -8.895 3.751 9.094 1.00 88.56 91 SER A O 1
ATOM 764 N N . GLU A 1 92 ? -9.005 2.566 10.996 1.00 89.50 92 GLU A N 1
ATOM 765 C CA . GLU A 1 92 ? -7.764 3.121 11.545 1.00 89.50 92 GLU A CA 1
ATOM 766 C C . GLU A 1 92 ? -6.571 2.855 10.612 1.00 89.50 92 GLU A C 1
ATOM 768 O O . GLU A 1 92 ? -5.751 3.739 10.376 1.00 89.50 92 GLU A O 1
ATOM 773 N N . LEU A 1 93 ? -6.529 1.670 9.993 1.00 88.38 93 LEU A N 1
ATOM 774 C CA . LEU A 1 93 ? -5.466 1.292 9.066 1.00 88.38 93 LEU A CA 1
ATOM 775 C C . LEU A 1 93 ? -5.473 2.143 7.789 1.00 88.38 93 LEU A C 1
ATOM 777 O O . LEU A 1 93 ? -4.413 2.564 7.332 1.00 88.38 93 LEU A O 1
ATOM 781 N N . LYS A 1 94 ? -6.658 2.450 7.240 1.00 93.69 94 LYS A N 1
ATOM 782 C CA . LYS A 1 94 ? -6.804 3.398 6.124 1.00 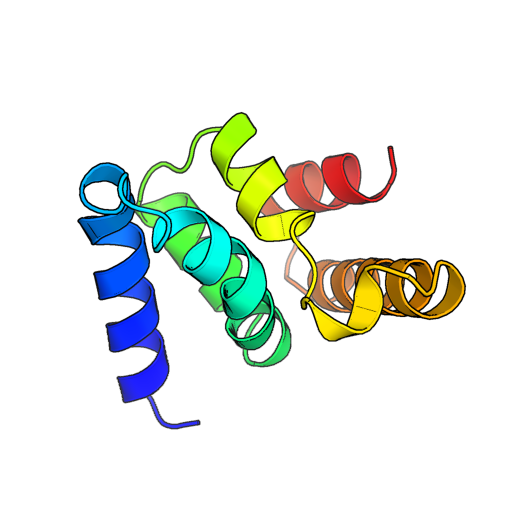93.69 94 LYS A CA 1
ATOM 783 C C . LYS A 1 94 ? -6.237 4.766 6.498 1.00 93.69 94 LYS A C 1
ATOM 785 O O . LYS A 1 94 ? -5.502 5.352 5.708 1.00 93.69 94 LYS A O 1
ATOM 790 N N . ILE A 1 95 ? -6.575 5.277 7.684 1.00 93.50 95 ILE A N 1
ATOM 791 C CA . ILE A 1 95 ? -6.100 6.587 8.152 1.00 93.50 95 ILE A CA 1
ATOM 792 C C . ILE A 1 95 ? -4.572 6.584 8.233 1.00 93.50 95 ILE A C 1
ATOM 794 O O . ILE A 1 95 ? -3.934 7.438 7.622 1.00 93.50 95 ILE A O 1
ATOM 798 N N . GLN A 1 96 ? -3.985 5.578 8.886 1.00 92.38 96 GLN A N 1
ATOM 799 C CA . GLN A 1 96 ? -2.532 5.434 8.997 1.00 92.38 96 GLN A CA 1
ATOM 800 C C . GLN A 1 96 ? -1.850 5.336 7.621 1.00 92.38 96 GLN A C 1
ATOM 802 O O . GLN A 1 96 ? -0.851 6.012 7.380 1.00 92.38 96 GLN A O 1
ATOM 807 N N . ALA A 1 97 ? -2.403 4.545 6.694 1.00 93.81 97 ALA A N 1
ATOM 808 C CA . ALA A 1 97 ? -1.873 4.406 5.337 1.00 93.81 97 ALA A CA 1
ATOM 809 C C . ALA A 1 97 ? -1.902 5.737 4.564 1.00 93.81 97 ALA A C 1
ATOM 811 O O . ALA A 1 97 ? -0.926 6.114 3.913 1.00 93.81 97 ALA A O 1
ATOM 812 N N . LEU A 1 98 ? -3.005 6.484 4.667 1.00 95.38 98 LEU A N 1
ATOM 813 C CA . LEU A 1 98 ? -3.143 7.798 4.039 1.00 95.38 98 LEU A CA 1
ATOM 814 C C . LEU A 1 98 ? -2.192 8.835 4.647 1.00 95.38 98 LEU A C 1
ATOM 816 O O . LEU A 1 98 ? -1.677 9.675 3.912 1.00 95.38 98 LEU A O 1
ATOM 820 N N . GLU A 1 99 ? -1.947 8.794 5.957 1.00 94.12 99 GLU A N 1
ATOM 821 C CA . GLU A 1 99 ? -0.962 9.662 6.613 1.00 94.12 99 GLU A CA 1
ATOM 822 C C . GLU A 1 99 ? 0.466 9.377 6.136 1.00 94.12 99 GLU A C 1
ATOM 824 O O . GLU A 1 99 ? 1.240 10.314 5.947 1.00 94.12 99 GLU A O 1
ATOM 829 N N . MET A 1 100 ? 0.819 8.108 5.903 1.00 93.94 100 MET A N 1
ATOM 830 C CA . MET A 1 100 ? 2.140 7.727 5.386 1.00 93.94 100 MET A CA 1
ATOM 831 C C . MET A 1 100 ? 2.383 8.245 3.967 1.00 93.94 100 MET A C 1
ATOM 833 O O . MET A 1 100 ? 3.471 8.730 3.679 1.00 93.94 100 MET A O 1
ATOM 837 N N . LEU A 1 101 ? 1.375 8.173 3.093 1.00 92.25 101 LEU A N 1
ATOM 838 C CA . LEU A 1 101 ? 1.491 8.591 1.690 1.00 92.25 101 LEU A CA 1
ATOM 839 C C . LEU A 1 101 ? 1.457 10.114 1.484 1.00 92.25 101 LEU A C 1
ATOM 841 O O . LEU A 1 101 ? 1.835 10.591 0.418 1.00 92.25 101 LEU A O 1
ATOM 845 N N . LYS A 1 102 ? 0.960 10.871 2.469 1.00 88.69 102 LYS A N 1
ATOM 846 C CA . LYS A 1 102 ? 0.815 12.338 2.402 1.00 88.69 102 LYS A CA 1
ATOM 847 C C . LYS A 1 102 ? 1.941 13.109 3.097 1.00 88.69 102 LYS A C 1
ATOM 849 O O . LYS A 1 102 ? 1.896 14.339 3.097 1.00 88.69 102 LYS A O 1
ATOM 854 N N . LYS A 1 103 ? 2.885 12.407 3.725 1.00 73.12 103 LYS A N 1
ATOM 855 C CA . LYS A 1 103 ? 4.098 13.000 4.301 1.00 73.12 103 LYS A CA 1
ATOM 856 C C . LYS A 1 103 ? 5.088 13.405 3.219 1.00 73.12 103 LYS A C 1
ATOM 858 O O . LYS A 1 103 ? 5.731 14.456 3.429 1.00 73.12 103 LYS A O 1
#

pLDDT: mean 88.48, std 9.82, range [49.5, 96.81]